Protein AF-A0A7W5ZRQ9-F1 (afdb_monomer_lite)

Structure (mmCIF, N/CA/C/O backbone):
data_AF-A0A7W5ZRQ9-F1
#
_entry.id   AF-A0A7W5ZRQ9-F1
#
loop_
_atom_site.group_PDB
_atom_site.id
_atom_site.type_symbol
_atom_site.label_atom_id
_atom_site.label_alt_id
_atom_site.label_comp_id
_atom_site.label_asym_id
_atom_site.label_entity_id
_atom_site.label_seq_id
_atom_site.pdbx_PDB_ins_code
_atom_site.Cartn_x
_atom_site.Cartn_y
_atom_site.Cartn_z
_atom_site.occupancy
_atom_site.B_iso_or_equiv
_atom_site.auth_seq_id
_atom_site.auth_comp_id
_atom_site.auth_asym_id
_atom_site.auth_atom_id
_atom_site.pdbx_PDB_model_num
ATOM 1 N N . MET A 1 1 ? 19.680 -56.607 -14.285 1.00 46.50 1 MET A N 1
ATOM 2 C CA . MET A 1 1 ? 20.622 -56.895 -15.388 1.00 46.50 1 MET A CA 1
ATOM 3 C C . MET A 1 1 ? 20.893 -55.602 -16.144 1.00 46.50 1 MET A C 1
ATOM 5 O O . MET A 1 1 ? 19.909 -54.988 -16.560 1.00 46.50 1 MET A O 1
ATOM 9 N N . PRO A 1 2 ? 22.153 -55.144 -16.286 1.00 57.81 2 PRO A N 1
ATOM 10 C CA . PRO A 1 2 ? 22.458 -54.007 -17.150 1.00 57.81 2 PRO A CA 1
ATOM 11 C C . PRO A 1 2 ? 22.014 -54.360 -18.573 1.00 57.81 2 PRO A C 1
ATOM 13 O O . PRO A 1 2 ? 22.393 -55.393 -19.122 1.00 57.81 2 PRO A O 1
ATOM 16 N N . ARG A 1 3 ? 21.100 -53.560 -19.123 1.00 69.50 3 ARG A N 1
ATOM 17 C CA . ARG A 1 3 ? 20.561 -53.780 -20.469 1.00 69.50 3 ARG A CA 1
ATOM 18 C C . ARG A 1 3 ? 21.648 -53.455 -21.491 1.00 69.50 3 ARG A C 1
ATOM 20 O O . ARG A 1 3 ? 22.390 -52.496 -21.296 1.00 69.50 3 ARG A O 1
ATOM 27 N N . ALA A 1 4 ? 21.717 -54.239 -22.567 1.00 80.06 4 ALA A N 1
ATOM 28 C CA . ALA A 1 4 ? 22.673 -54.010 -23.646 1.00 80.06 4 ALA A CA 1
ATOM 29 C C . ALA A 1 4 ? 22.545 -52.573 -24.179 1.00 80.06 4 ALA A C 1
ATOM 31 O O . ALA A 1 4 ? 21.440 -52.128 -24.506 1.00 80.06 4 ALA A O 1
ATOM 32 N N . LEU A 1 5 ? 23.668 -51.852 -24.228 1.00 85.50 5 LEU A N 1
ATOM 33 C CA . LEU A 1 5 ? 23.720 -50.497 -24.764 1.00 85.50 5 LEU A CA 1
ATOM 34 C C . LEU A 1 5 ? 23.486 -50.533 -26.273 1.00 85.50 5 LEU A C 1
ATOM 36 O O . LEU A 1 5 ? 23.947 -51.437 -26.969 1.00 85.50 5 LEU A O 1
ATOM 40 N N . LYS A 1 6 ? 22.775 -49.527 -26.769 1.00 88.31 6 LYS A N 1
ATOM 41 C CA . LYS A 1 6 ? 22.513 -49.294 -28.186 1.00 88.31 6 LYS A CA 1
ATOM 42 C C . LYS A 1 6 ? 22.900 -47.865 -28.518 1.00 88.31 6 LYS A C 1
ATOM 44 O O . LYS A 1 6 ? 22.754 -46.977 -27.678 1.00 88.31 6 LYS A O 1
ATOM 49 N N . LEU A 1 7 ? 23.377 -47.647 -29.735 1.00 89.56 7 LEU A N 1
ATOM 50 C CA . LEU A 1 7 ? 23.690 -46.315 -30.225 1.00 89.56 7 LEU A CA 1
ATOM 51 C C . LEU A 1 7 ? 22.465 -45.726 -30.924 1.00 89.56 7 LEU A C 1
ATOM 53 O O . LEU A 1 7 ? 21.889 -46.333 -31.827 1.00 89.56 7 LEU A O 1
ATOM 57 N N . PHE A 1 8 ? 22.070 -44.535 -30.495 1.00 90.25 8 PHE A N 1
ATOM 58 C CA . PHE A 1 8 ? 20.970 -43.786 -31.085 1.00 90.25 8 PHE A CA 1
ATOM 59 C C . PHE A 1 8 ? 21.474 -42.460 -31.633 1.00 90.25 8 PHE A C 1
ATOM 61 O O . PHE A 1 8 ? 22.343 -41.827 -31.031 1.00 90.25 8 PHE A O 1
ATOM 68 N N . ARG A 1 9 ? 20.902 -42.040 -32.760 1.00 92.12 9 ARG A N 1
ATOM 69 C CA . ARG A 1 9 ? 21.180 -40.766 -33.422 1.00 92.12 9 ARG A CA 1
ATOM 70 C C . ARG A 1 9 ? 19.900 -39.957 -33.549 1.00 92.12 9 ARG A C 1
ATOM 72 O O . ARG A 1 9 ? 18.853 -40.515 -33.861 1.00 92.12 9 ARG A O 1
ATOM 79 N N . THR A 1 10 ? 20.004 -38.646 -33.369 1.00 92.00 10 THR A N 1
ATOM 80 C CA . THR A 1 10 ? 18.954 -37.691 -33.736 1.00 92.00 10 THR A CA 1
ATOM 81 C C . THR A 1 10 ? 19.550 -36.441 -34.373 1.00 92.00 10 THR A C 1
ATOM 83 O O . THR A 1 10 ? 20.651 -36.008 -34.025 1.00 92.00 10 THR A O 1
ATOM 86 N N . ALA A 1 11 ? 18.808 -35.850 -35.302 1.00 88.56 11 ALA A N 1
ATOM 87 C CA . ALA A 1 11 ? 19.176 -34.611 -35.967 1.00 88.56 11 ALA A CA 1
ATOM 88 C C . ALA A 1 11 ? 18.837 -33.387 -35.098 1.00 88.56 11 ALA A C 1
ATOM 90 O O . ALA A 1 11 ? 17.667 -33.114 -34.832 1.00 88.56 11 ALA A O 1
ATOM 91 N N . ILE A 1 12 ? 19.844 -32.595 -34.720 1.00 84.44 12 ILE A N 1
ATOM 92 C CA . ILE A 1 12 ? 19.686 -31.333 -33.979 1.00 84.44 12 ILE A CA 1
ATOM 93 C C . ILE A 1 12 ? 20.298 -30.160 -34.760 1.00 84.44 12 ILE A C 1
ATOM 95 O O . ILE A 1 12 ? 21.480 -29.826 -34.644 1.00 84.44 12 ILE A O 1
ATOM 99 N N . GLY A 1 13 ? 19.480 -29.506 -35.586 1.00 83.06 13 GLY A N 1
ATOM 100 C CA . GLY A 1 13 ? 19.927 -28.376 -36.407 1.00 83.06 13 GLY A CA 1
ATOM 101 C C . GLY A 1 13 ? 21.010 -28.796 -37.406 1.00 83.06 13 GLY A C 1
ATOM 102 O O . GLY A 1 13 ? 20.731 -29.562 -38.319 1.00 83.06 13 GLY A O 1
ATOM 103 N N . PHE A 1 14 ? 22.249 -28.329 -37.238 1.00 82.38 14 PHE A N 1
ATOM 104 C CA . PHE A 1 14 ? 23.388 -28.661 -38.115 1.00 82.38 14 PHE A CA 1
ATOM 105 C C . PHE A 1 14 ? 24.226 -29.861 -37.640 1.00 82.38 14 PHE A C 1
ATOM 107 O O . PHE A 1 14 ? 25.234 -30.196 -38.258 1.00 82.38 14 PHE A O 1
ATOM 114 N N . HIS A 1 15 ? 23.821 -30.520 -36.553 1.00 86.62 15 HIS A N 1
ATOM 115 C CA . HIS A 1 15 ? 24.576 -31.617 -35.949 1.00 86.62 15 HIS A CA 1
ATOM 116 C C . HIS A 1 15 ? 23.717 -32.875 -35.819 1.00 86.62 15 HIS A C 1
ATOM 118 O O . HIS A 1 15 ? 22.500 -32.797 -35.661 1.00 86.62 15 HIS A O 1
ATOM 124 N N . ASP A 1 16 ? 24.374 -34.026 -35.838 1.00 89.00 16 ASP A N 1
ATOM 125 C CA . ASP A 1 16 ? 23.838 -35.291 -35.361 1.00 89.00 16 ASP A CA 1
ATOM 126 C C . ASP A 1 16 ? 24.264 -35.482 -33.906 1.00 89.00 16 ASP A C 1
ATOM 128 O O . ASP A 1 16 ? 25.456 -35.470 -33.583 1.00 89.00 16 ASP A O 1
ATOM 132 N N . ALA A 1 17 ? 23.283 -35.646 -33.025 1.00 90.19 17 ALA A N 1
ATOM 133 C CA . ALA A 1 17 ? 23.490 -36.021 -31.637 1.00 90.19 17 ALA A CA 1
ATOM 134 C C . ALA A 1 17 ? 23.450 -37.546 -31.515 1.00 90.19 17 ALA A C 1
ATOM 136 O O . ALA A 1 17 ? 22.413 -38.166 -31.750 1.00 90.19 17 ALA A O 1
ATOM 137 N N . TYR A 1 18 ? 24.577 -38.133 -31.126 1.00 89.75 18 TYR A N 1
ATOM 138 C CA . TYR A 1 18 ? 24.739 -39.554 -30.847 1.00 89.75 18 TYR A CA 1
ATOM 139 C C . TYR A 1 18 ? 24.725 -39.799 -29.340 1.00 89.75 18 TYR A C 1
ATOM 141 O O . TYR A 1 18 ? 25.312 -39.028 -28.584 1.00 89.75 18 TYR A O 1
ATOM 149 N N . VAL A 1 19 ? 24.085 -40.879 -28.903 1.00 91.06 19 VAL A N 1
ATOM 150 C CA . VAL A 1 19 ? 24.103 -41.316 -27.501 1.00 91.06 19 VAL A CA 1
ATOM 151 C C . VAL A 1 19 ? 24.100 -42.838 -27.415 1.00 91.06 19 VAL A C 1
ATOM 153 O O . VAL A 1 19 ? 23.322 -43.505 -28.102 1.00 91.06 19 VAL A O 1
ATOM 156 N N . ALA A 1 20 ? 24.954 -43.399 -26.558 1.00 90.81 20 ALA A N 1
ATOM 157 C CA . ALA A 1 20 ? 24.872 -44.804 -26.175 1.00 90.81 20 ALA A CA 1
ATOM 158 C C . ALA A 1 20 ? 23.926 -44.942 -24.976 1.00 90.81 20 ALA A C 1
ATOM 160 O O . ALA A 1 20 ? 24.214 -44.448 -23.886 1.00 90.81 20 ALA A O 1
ATOM 161 N N . ALA A 1 21 ? 22.787 -45.603 -25.171 1.00 88.75 21 ALA A N 1
ATOM 162 C CA . ALA A 1 21 ? 21.766 -45.754 -24.141 1.00 88.75 21 ALA A CA 1
ATOM 163 C C . ALA A 1 21 ? 21.179 -47.179 -24.124 1.00 88.75 21 ALA A C 1
ATOM 165 O O . ALA A 1 21 ? 21.117 -47.846 -25.157 1.00 88.75 21 ALA A O 1
ATOM 166 N N . PRO A 1 22 ? 20.687 -47.670 -22.972 1.00 88.62 22 PRO A N 1
ATOM 167 C CA . PRO A 1 22 ? 20.105 -49.013 -22.858 1.00 88.62 22 PRO A CA 1
ATOM 168 C C . PRO A 1 22 ? 18.723 -49.158 -23.522 1.00 88.62 22 PRO A C 1
ATOM 170 O O . PRO A 1 22 ? 18.199 -50.266 -23.646 1.00 88.62 22 PRO A O 1
ATOM 173 N N . SER A 1 23 ? 18.066 -48.050 -23.887 1.00 89.31 23 SER A N 1
ATOM 174 C CA . SER A 1 23 ? 16.740 -48.046 -24.518 1.00 89.31 23 SER A CA 1
ATOM 175 C C . SER A 1 23 ? 16.457 -46.727 -25.239 1.00 89.31 23 SER A C 1
ATOM 177 O O . SER A 1 23 ? 17.095 -45.719 -24.943 1.00 89.31 23 SER A O 1
ATOM 179 N N . ARG A 1 24 ? 15.444 -46.719 -26.121 1.00 89.06 24 ARG A N 1
ATOM 180 C CA . ARG A 1 24 ? 14.952 -45.500 -26.788 1.00 89.06 24 ARG A CA 1
ATOM 181 C C . ARG A 1 24 ? 14.546 -44.420 -25.782 1.00 89.06 24 ARG A C 1
ATOM 183 O O . ARG A 1 24 ? 14.921 -43.272 -25.955 1.00 89.06 24 ARG A O 1
ATOM 190 N N . LYS A 1 25 ? 13.860 -44.793 -24.693 1.00 88.38 25 LYS A N 1
ATOM 191 C CA . LYS A 1 25 ? 13.467 -43.852 -23.632 1.00 88.38 25 LYS A CA 1
ATOM 192 C C . LYS A 1 25 ? 14.681 -43.186 -22.976 1.00 88.38 25 LYS A C 1
ATOM 194 O O . LYS A 1 25 ? 14.721 -41.972 -22.888 1.00 88.38 25 LYS A O 1
ATOM 199 N N . ALA A 1 26 ? 15.698 -43.969 -22.621 1.00 87.50 26 ALA A N 1
ATOM 200 C CA . ALA A 1 26 ? 16.923 -43.430 -22.030 1.00 87.50 26 ALA A CA 1
ATOM 201 C C . ALA A 1 26 ? 17.694 -42.501 -22.992 1.00 87.50 26 ALA A C 1
ATOM 203 O O . ALA A 1 26 ? 18.351 -41.570 -22.542 1.00 87.50 26 ALA A O 1
ATOM 204 N N . ALA A 1 27 ? 17.599 -42.725 -24.308 1.00 88.81 27 ALA A N 1
ATOM 205 C CA . ALA A 1 27 ? 18.160 -41.811 -25.302 1.00 88.81 27 ALA A CA 1
ATOM 206 C C . ALA A 1 27 ? 17.395 -40.477 -25.368 1.00 88.81 27 ALA A C 1
ATOM 208 O O . ALA A 1 27 ? 18.020 -39.424 -25.443 1.00 88.81 27 ALA A O 1
ATOM 209 N N . LEU A 1 28 ? 16.057 -40.512 -25.294 1.00 90.00 28 LEU A N 1
ATOM 210 C CA . LEU A 1 28 ? 15.228 -39.301 -25.225 1.00 90.00 28 LEU A CA 1
ATOM 211 C C . LEU A 1 28 ? 15.517 -38.496 -23.950 1.00 90.00 28 LEU A C 1
ATOM 213 O O . LEU A 1 28 ? 15.698 -37.281 -24.031 1.00 90.00 28 LEU A O 1
ATOM 217 N N . ASP A 1 29 ? 15.646 -39.182 -22.809 1.00 89.25 29 ASP A N 1
ATOM 218 C CA . ASP A 1 29 ? 16.000 -38.568 -21.525 1.00 89.25 29 ASP A CA 1
ATOM 219 C C . ASP A 1 29 ? 17.390 -37.897 -21.610 1.00 89.25 29 ASP A C 1
ATOM 221 O O . ASP A 1 29 ? 17.553 -36.752 -21.192 1.00 89.25 29 ASP A O 1
ATOM 225 N N . ALA A 1 30 ? 18.379 -38.554 -22.234 1.00 88.94 30 ALA A N 1
ATOM 226 C CA . ALA A 1 30 ? 19.717 -37.991 -22.448 1.00 88.94 30 ALA A CA 1
ATOM 227 C C . ALA A 1 30 ? 19.729 -36.774 -23.393 1.00 88.94 30 ALA A C 1
ATOM 229 O O . ALA A 1 30 ? 20.509 -35.842 -23.204 1.00 88.94 30 ALA A O 1
ATOM 230 N N . TRP A 1 31 ? 18.850 -36.745 -24.399 1.00 90.31 31 TRP A N 1
ATOM 231 C CA . TRP A 1 31 ? 18.651 -35.568 -25.254 1.00 90.31 31 TRP A CA 1
ATOM 232 C C . TRP A 1 31 ? 17.800 -34.471 -24.596 1.00 90.31 31 TRP A C 1
ATOM 234 O O . TRP A 1 31 ? 17.691 -33.380 -25.157 1.00 90.31 31 TRP A O 1
ATOM 244 N N . GLY A 1 32 ? 17.216 -34.734 -23.423 1.00 89.38 32 GLY A N 1
ATOM 245 C CA . GLY A 1 32 ? 16.389 -33.783 -22.684 1.00 89.38 32 GLY A CA 1
ATOM 246 C C . GLY A 1 32 ? 15.032 -33.526 -23.337 1.00 89.38 32 GLY A C 1
ATOM 247 O O . GLY A 1 32 ? 14.555 -32.391 -23.332 1.00 89.38 32 GLY A O 1
ATOM 248 N N . THR A 1 33 ? 14.421 -34.543 -23.954 1.00 86.69 33 THR A N 1
ATOM 249 C CA . THR A 1 33 ? 13.108 -34.402 -24.594 1.00 86.69 33 THR A CA 1
ATOM 250 C C . THR A 1 33 ? 12.107 -35.446 -24.118 1.00 86.69 33 THR A C 1
ATOM 252 O O . THR A 1 33 ? 12.361 -36.643 -24.169 1.00 86.69 33 THR A O 1
ATOM 255 N N . ASP A 1 34 ? 10.913 -34.988 -23.740 1.00 86.06 34 ASP A N 1
ATOM 256 C CA . ASP A 1 34 ? 9.783 -35.867 -23.414 1.00 86.06 34 ASP A CA 1
ATOM 257 C C . ASP A 1 34 ? 9.017 -36.334 -24.664 1.00 86.06 34 ASP A C 1
ATOM 259 O O . ASP A 1 34 ? 8.126 -37.183 -24.590 1.00 86.06 34 ASP A O 1
ATOM 263 N N . LYS A 1 35 ? 9.322 -35.757 -25.837 1.00 87.56 35 LYS A N 1
ATOM 264 C CA . LYS A 1 35 ? 8.647 -36.083 -27.098 1.00 87.56 35 LYS A CA 1
ATOM 265 C C . LYS A 1 35 ? 9.306 -37.297 -27.738 1.00 87.56 35 LYS A C 1
ATOM 267 O O . LYS A 1 35 ? 10.518 -37.326 -27.921 1.00 87.56 35 LYS A O 1
ATOM 272 N N . ASP A 1 36 ? 8.495 -38.258 -28.173 1.00 89.25 36 ASP A N 1
ATOM 273 C CA . ASP A 1 36 ? 9.001 -39.434 -28.878 1.00 89.25 36 ASP A CA 1
ATOM 274 C C . ASP A 1 36 ? 9.518 -39.063 -30.282 1.00 89.25 36 ASP A C 1
ATOM 276 O O . ASP A 1 36 ? 8.754 -38.906 -31.240 1.00 89.25 36 ASP A O 1
ATOM 280 N N . LEU A 1 37 ? 10.839 -38.892 -30.393 1.00 88.94 37 LEU A N 1
ATOM 281 C CA . LEU A 1 37 ? 11.521 -38.598 -31.655 1.00 88.94 37 LEU A CA 1
ATOM 282 C C . LEU A 1 37 ? 11.624 -39.823 -32.576 1.00 88.94 37 LEU A C 1
ATOM 284 O O . LEU A 1 37 ? 11.739 -39.653 -33.791 1.00 88.94 37 LEU A O 1
ATOM 288 N N . PHE A 1 38 ? 11.547 -41.041 -32.031 1.00 89.50 38 PHE A N 1
ATOM 289 C CA . PHE A 1 38 ? 11.609 -42.277 -32.816 1.00 89.50 38 PHE A CA 1
ATOM 290 C C . PHE A 1 38 ? 10.299 -42.509 -33.568 1.00 89.50 38 PHE A C 1
ATOM 292 O O . PHE A 1 38 ? 10.320 -42.862 -34.743 1.00 89.50 38 PHE A O 1
ATOM 299 N N . ALA A 1 39 ? 9.157 -42.236 -32.928 1.00 89.56 39 ALA A N 1
ATOM 300 C CA . ALA A 1 39 ? 7.844 -42.312 -33.574 1.00 89.56 39 ALA A CA 1
ATOM 301 C C . ALA A 1 39 ? 7.693 -41.322 -34.744 1.00 89.56 39 ALA A C 1
ATOM 303 O O . ALA A 1 39 ? 6.948 -41.573 -35.686 1.00 89.56 39 ALA A O 1
ATOM 304 N N . ARG A 1 40 ? 8.419 -40.199 -34.698 1.00 86.31 40 ARG A N 1
ATOM 305 C CA . ARG A 1 40 ? 8.418 -39.169 -35.748 1.00 86.31 40 ARG A CA 1
ATOM 306 C C . ARG A 1 40 ? 9.421 -39.442 -36.873 1.00 86.31 40 ARG A C 1
ATOM 308 O O . ARG A 1 40 ? 9.501 -38.640 -37.796 1.00 86.31 40 ARG A O 1
ATOM 315 N N . GLY A 1 41 ? 10.210 -40.515 -36.773 1.00 87.12 41 GLY A N 1
ATOM 316 C CA . GLY A 1 41 ? 11.286 -40.823 -37.719 1.00 87.12 41 GLY A CA 1
ATOM 317 C C . GLY A 1 41 ? 12.457 -39.833 -37.683 1.00 87.12 41 GLY A C 1
ATOM 318 O O . GLY A 1 41 ? 13.239 -39.788 -38.624 1.00 87.12 41 GLY A O 1
ATOM 319 N N . VAL A 1 42 ? 12.573 -39.019 -36.625 1.00 87.44 42 VAL A N 1
ATOM 320 C CA . VAL A 1 42 ? 13.650 -38.019 -36.462 1.00 87.44 42 VAL A CA 1
ATOM 321 C C . VAL A 1 42 ? 14.860 -38.617 -35.737 1.00 87.44 42 VAL A C 1
ATOM 323 O O . VAL A 1 42 ? 15.987 -38.158 -35.925 1.00 87.44 42 VAL A O 1
ATOM 326 N N . ALA A 1 43 ? 14.624 -39.647 -34.921 1.00 90.25 43 ALA A N 1
ATOM 327 C CA . ALA A 1 43 ? 15.659 -40.422 -34.255 1.00 90.25 43 ALA A CA 1
ATOM 328 C C . ALA A 1 43 ? 15.678 -41.871 -34.754 1.00 90.25 43 ALA A C 1
ATOM 330 O O . ALA A 1 43 ? 14.628 -42.486 -34.954 1.00 90.25 43 ALA A O 1
ATOM 331 N N . GLU A 1 44 ? 16.873 -42.439 -34.882 1.00 90.31 44 GLU A N 1
ATOM 332 C CA . GLU A 1 44 ? 17.082 -43.810 -35.347 1.00 90.31 44 GLU A CA 1
ATOM 333 C C . GLU A 1 44 ? 18.167 -44.530 -34.535 1.00 90.31 44 GLU A C 1
ATOM 335 O O . GLU A 1 44 ? 18.964 -43.911 -33.824 1.00 90.31 44 GLU A O 1
ATOM 340 N N . GLN A 1 45 ? 18.175 -45.862 -34.612 1.00 90.31 45 GLN A N 1
ATOM 341 C CA . GLN A 1 45 ? 19.253 -46.679 -34.058 1.00 90.31 45 GLN A CA 1
ATOM 342 C C . GLN A 1 45 ? 20.343 -46.829 -35.123 1.00 90.31 45 GLN A C 1
ATOM 344 O O . GLN A 1 45 ? 20.034 -47.174 -36.260 1.00 90.31 45 GLN A O 1
ATOM 349 N N . VAL A 1 46 ? 21.597 -46.574 -34.752 1.00 87.44 46 VAL A N 1
ATOM 350 C CA . VAL A 1 46 ? 22.746 -46.621 -35.667 1.00 87.44 46 VAL A CA 1
ATOM 351 C C . VAL A 1 46 ? 23.687 -47.739 -35.241 1.00 87.44 46 VAL A C 1
ATOM 353 O O . VAL A 1 46 ? 24.097 -47.785 -34.086 1.00 87.44 46 VAL A O 1
ATOM 356 N N . ASP A 1 47 ? 24.079 -48.602 -36.175 1.00 82.00 47 ASP A N 1
ATOM 357 C CA . ASP A 1 47 ? 25.002 -49.713 -35.921 1.00 82.00 47 ASP A CA 1
ATOM 358 C C . ASP A 1 47 ? 26.436 -49.367 -36.380 1.00 82.00 47 ASP A C 1
ATOM 360 O O . ASP A 1 47 ? 27.019 -50.026 -37.239 1.00 82.00 47 ASP A O 1
ATOM 364 N N . ASP A 1 48 ? 27.015 -48.304 -35.809 1.00 81.50 48 ASP A N 1
ATOM 365 C CA . ASP A 1 48 ? 28.416 -47.914 -36.037 1.00 81.50 48 ASP A CA 1
ATOM 366 C C . ASP A 1 48 ? 29.296 -48.439 -34.892 1.00 81.50 48 ASP A C 1
ATOM 368 O O . ASP A 1 48 ? 29.202 -47.982 -33.751 1.00 81.50 48 ASP A O 1
ATOM 372 N N . ARG A 1 49 ? 30.143 -49.432 -35.194 1.00 79.69 49 ARG A N 1
ATOM 373 C CA . ARG A 1 49 ? 30.947 -50.156 -34.195 1.00 79.69 49 ARG A CA 1
ATOM 374 C C . ARG A 1 49 ? 32.014 -49.289 -33.530 1.00 79.69 49 ARG A C 1
ATOM 376 O O . ARG A 1 49 ? 32.331 -49.538 -32.367 1.00 79.69 49 ARG A O 1
ATOM 383 N N . ASP A 1 50 ? 32.563 -48.302 -34.229 1.00 79.38 50 ASP A N 1
ATOM 384 C CA . ASP A 1 50 ? 33.656 -47.482 -33.701 1.00 79.38 50 ASP A CA 1
ATOM 385 C C . ASP A 1 50 ? 33.114 -46.315 -32.871 1.00 79.38 50 ASP A C 1
ATOM 387 O O . ASP A 1 50 ? 33.618 -46.048 -31.776 1.00 79.38 50 ASP A O 1
ATOM 391 N N . LEU A 1 51 ? 32.013 -45.694 -33.314 1.00 78.06 51 LEU A N 1
ATOM 392 C CA . LEU A 1 51 ? 31.277 -44.731 -32.486 1.00 78.06 51 LEU A CA 1
ATOM 393 C C . LEU A 1 51 ? 30.659 -45.398 -31.254 1.00 78.06 51 LEU A C 1
ATOM 395 O O . LEU A 1 51 ? 30.674 -44.808 -30.175 1.00 78.06 51 LEU A O 1
ATOM 399 N N . PHE A 1 52 ? 30.160 -46.631 -31.384 1.00 81.06 52 PHE A N 1
ATOM 400 C CA . PHE A 1 52 ? 29.616 -47.375 -30.253 1.00 81.06 52 PHE A CA 1
ATOM 401 C C . PHE A 1 52 ? 30.673 -47.636 -29.181 1.00 81.06 52 PHE A C 1
ATOM 403 O O . PHE A 1 52 ? 30.392 -47.381 -28.019 1.00 81.06 52 PHE A O 1
ATOM 410 N N . LYS A 1 53 ? 31.888 -48.079 -29.539 1.00 79.81 53 LYS A N 1
ATOM 411 C CA . LYS A 1 53 ? 32.976 -48.271 -28.560 1.00 79.81 53 LYS A CA 1
ATOM 412 C C . LYS A 1 53 ? 33.278 -46.982 -27.799 1.00 79.81 53 LYS A C 1
ATOM 414 O O . LYS A 1 53 ? 33.298 -46.993 -26.576 1.00 79.81 53 LYS A O 1
ATOM 419 N N . ARG A 1 54 ? 33.427 -45.870 -28.527 1.00 80.06 54 ARG A N 1
ATOM 420 C CA . ARG A 1 54 ? 33.724 -44.557 -27.944 1.00 80.06 54 ARG A CA 1
ATOM 421 C C . ARG A 1 54 ? 32.627 -44.066 -26.997 1.00 80.06 54 ARG A C 1
ATOM 423 O O . ARG A 1 54 ? 32.931 -43.485 -25.967 1.00 80.06 54 ARG A O 1
ATOM 430 N N . LEU A 1 55 ? 31.360 -44.272 -27.351 1.00 81.75 55 LEU A N 1
ATOM 431 C CA . LEU A 1 55 ? 30.223 -43.802 -26.550 1.00 81.75 55 LEU A CA 1
ATOM 432 C C . LEU A 1 55 ? 29.789 -44.808 -25.478 1.00 81.75 55 LEU A C 1
ATOM 434 O O . LEU A 1 55 ? 29.108 -44.433 -24.531 1.00 81.75 55 LEU A O 1
ATOM 438 N N . ALA A 1 56 ? 30.195 -46.075 -25.587 1.00 78.69 56 ALA A N 1
ATOM 439 C CA . ALA A 1 56 ? 29.996 -47.077 -24.545 1.00 78.69 56 ALA A CA 1
ATOM 440 C C . ALA A 1 56 ? 30.875 -46.819 -23.310 1.00 78.69 56 ALA A C 1
ATOM 442 O O . ALA A 1 56 ? 30.516 -47.273 -22.226 1.00 78.69 56 ALA A O 1
ATOM 443 N N . GLU A 1 57 ? 31.984 -46.086 -23.459 1.00 80.81 57 GLU A N 1
ATOM 444 C CA . GLU A 1 57 ? 32.823 -45.631 -22.341 1.00 80.81 57 GLU A CA 1
ATOM 445 C C . GLU A 1 57 ? 32.121 -44.555 -21.491 1.00 80.81 57 GLU A C 1
ATOM 447 O O . GLU A 1 57 ? 32.288 -44.540 -20.272 1.00 80.81 57 GLU A O 1
ATOM 452 N N . THR A 1 58 ? 31.277 -43.709 -22.101 1.00 78.44 58 THR A N 1
ATOM 453 C CA . THR A 1 58 ? 30.463 -42.686 -21.415 1.00 78.44 58 THR A CA 1
ATOM 454 C C . THR A 1 58 ? 28.961 -42.821 -21.736 1.00 78.44 58 THR A C 1
ATOM 456 O O . THR A 1 58 ? 28.372 -42.008 -22.456 1.00 78.44 58 THR A O 1
ATOM 459 N N . PRO A 1 59 ? 28.284 -43.860 -21.205 1.00 81.25 59 PRO A N 1
ATOM 460 C CA . PRO A 1 59 ? 26.875 -44.104 -21.499 1.00 81.25 59 PRO A CA 1
ATOM 461 C C . PRO A 1 59 ? 25.992 -42.952 -21.001 1.00 81.25 59 PRO A C 1
ATOM 463 O O . PRO A 1 59 ? 26.113 -42.499 -19.865 1.00 81.25 59 PRO A O 1
ATOM 466 N N . GLY A 1 60 ? 25.063 -42.509 -21.849 1.00 78.56 60 GLY A N 1
ATOM 467 C CA . GLY A 1 60 ? 24.166 -41.382 -21.575 1.00 78.56 60 GLY A CA 1
ATOM 468 C C . GLY A 1 60 ? 24.720 -39.999 -21.935 1.00 78.56 60 GLY A C 1
ATOM 469 O O . GLY A 1 60 ? 23.950 -39.042 -21.938 1.00 78.56 60 GLY A O 1
ATOM 470 N N . GLU A 1 61 ? 26.001 -39.871 -22.294 1.00 84.75 61 GLU A N 1
ATOM 471 C CA . GLU A 1 61 ? 26.556 -38.604 -22.775 1.00 84.75 61 GLU A CA 1
ATOM 472 C C . GLU A 1 61 ? 26.228 -38.378 -24.259 1.00 84.75 61 GLU A C 1
ATOM 474 O O . GLU A 1 61 ? 26.290 -39.291 -25.089 1.00 84.75 61 GLU A O 1
ATOM 479 N N . VAL A 1 62 ? 25.862 -37.142 -24.608 1.00 87.19 62 VAL A N 1
ATOM 480 C CA . VAL A 1 62 ? 25.471 -36.778 -25.973 1.00 87.19 62 VAL A CA 1
ATOM 481 C C . VAL A 1 62 ? 26.676 -36.254 -26.747 1.00 87.19 62 VAL A C 1
ATOM 483 O O . VAL A 1 62 ? 27.121 -35.123 -26.549 1.00 87.19 62 VAL A O 1
ATOM 486 N N . PHE A 1 63 ? 27.148 -37.039 -27.710 1.00 86.44 63 PHE A N 1
ATOM 487 C CA . PHE A 1 63 ? 28.207 -36.640 -28.630 1.00 86.44 63 PHE A CA 1
ATOM 488 C C . PHE A 1 63 ? 27.632 -35.962 -29.873 1.00 86.44 63 PHE A C 1
ATOM 490 O O . PHE A 1 63 ? 26.813 -36.536 -30.589 1.00 86.44 63 PHE A O 1
ATOM 497 N N . ARG A 1 64 ? 28.072 -34.733 -30.157 1.00 87.81 64 ARG A N 1
ATOM 498 C CA . ARG A 1 64 ? 27.592 -33.948 -31.303 1.00 87.81 64 ARG A CA 1
ATOM 499 C C . ARG A 1 64 ? 28.593 -34.012 -32.449 1.00 87.81 64 ARG A C 1
ATOM 501 O O . ARG A 1 64 ? 29.741 -33.604 -32.292 1.00 87.81 64 ARG A O 1
ATOM 508 N N . ARG A 1 65 ? 28.141 -34.459 -33.619 1.00 84.69 65 ARG A N 1
ATOM 509 C CA . ARG A 1 65 ? 28.922 -34.474 -34.863 1.00 84.69 65 ARG A CA 1
ATOM 510 C C . ARG A 1 65 ? 28.292 -33.520 -35.871 1.00 84.69 65 ARG A C 1
ATOM 512 O O . ARG A 1 65 ? 27.094 -33.608 -36.107 1.00 84.69 65 ARG A O 1
ATOM 519 N N . ALA A 1 66 ? 29.071 -32.618 -36.466 1.00 82.62 66 ALA A N 1
ATOM 520 C CA . ALA A 1 66 ? 28.576 -31.771 -37.554 1.00 82.62 66 ALA A CA 1
ATOM 521 C C . ALA A 1 66 ? 28.114 -32.635 -38.742 1.00 82.62 66 ALA A C 1
ATOM 523 O O . ALA A 1 66 ? 28.764 -33.631 -39.080 1.00 82.62 66 ALA A O 1
ATOM 524 N N . ARG A 1 67 ? 26.975 -32.278 -39.341 1.00 75.12 67 ARG A N 1
ATOM 525 C CA . ARG A 1 67 ? 26.440 -32.955 -40.524 1.00 75.12 67 ARG A CA 1
ATOM 526 C C . ARG A 1 67 ? 27.030 -32.348 -41.785 1.00 75.12 67 ARG A C 1
ATOM 528 O O . ARG A 1 67 ? 26.613 -31.270 -42.186 1.00 75.12 67 ARG A O 1
ATOM 535 N N . GLY A 1 68 ? 27.933 -33.084 -42.421 1.00 70.81 68 GLY A N 1
ATOM 536 C CA . GLY A 1 68 ? 28.713 -32.591 -43.554 1.00 70.81 68 GLY A CA 1
ATOM 537 C C . GLY A 1 68 ? 30.042 -31.994 -43.101 1.00 70.81 68 GLY A C 1
ATOM 538 O O . GLY A 1 68 ? 30.251 -31.685 -41.925 1.00 70.81 68 GLY A O 1
ATOM 539 N N . SER A 1 69 ? 30.986 -31.901 -44.031 1.00 68.31 69 SER A N 1
ATOM 540 C CA . SER A 1 69 ? 32.235 -31.185 -43.798 1.00 68.31 69 SER A CA 1
ATOM 541 C C . SER A 1 69 ? 32.016 -29.679 -43.960 1.00 68.31 69 SER A C 1
ATOM 543 O O . SER A 1 69 ? 31.107 -29.237 -44.662 1.00 68.31 69 SER A O 1
ATOM 545 N N . ALA A 1 70 ? 32.886 -28.860 -43.358 1.00 64.12 70 ALA A N 1
ATOM 546 C CA . ALA A 1 70 ? 32.895 -27.419 -43.627 1.00 64.12 70 ALA A CA 1
ATOM 547 C C . ALA A 1 70 ? 32.991 -27.127 -45.136 1.00 64.12 70 ALA A C 1
ATOM 549 O O . ALA A 1 70 ? 32.411 -26.159 -45.612 1.00 64.12 70 ALA A O 1
ATOM 550 N N . LYS A 1 71 ? 33.669 -28.004 -45.886 1.00 65.31 71 LYS A N 1
ATOM 551 C CA . LYS A 1 71 ? 33.778 -27.935 -47.339 1.00 65.31 71 LYS A CA 1
ATOM 552 C C . LYS A 1 71 ? 32.438 -28.181 -48.037 1.00 65.31 71 LYS A C 1
ATOM 554 O O . LYS A 1 71 ? 32.095 -27.398 -48.905 1.00 65.31 71 LYS A O 1
ATOM 559 N N . ASP A 1 72 ? 31.649 -29.164 -47.611 1.00 68.50 72 ASP A N 1
ATOM 560 C CA . ASP A 1 72 ? 30.318 -29.418 -48.190 1.00 68.50 72 ASP A CA 1
ATOM 561 C C . ASP A 1 72 ? 29.355 -28.252 -47.929 1.00 68.50 72 ASP A C 1
ATOM 563 O O . ASP A 1 72 ? 28.544 -27.903 -48.782 1.00 68.50 72 ASP A O 1
ATOM 567 N N . HIS A 1 73 ? 29.462 -27.607 -46.762 1.00 67.31 73 HIS A N 1
ATOM 568 C CA . HIS A 1 73 ? 28.689 -26.400 -46.461 1.00 67.31 73 HIS A CA 1
ATOM 569 C C . HIS A 1 73 ? 29.103 -25.199 -47.317 1.00 67.31 73 HIS A C 1
ATOM 571 O O . HIS A 1 73 ? 28.248 -24.387 -47.660 1.00 67.31 73 HIS A O 1
ATOM 577 N N . LEU A 1 74 ? 30.391 -25.083 -47.649 1.00 67.88 74 LEU A N 1
ATOM 578 C CA . LEU A 1 74 ? 30.906 -24.038 -48.533 1.00 67.88 74 LEU A CA 1
ATOM 579 C C . LEU A 1 74 ? 30.563 -24.318 -50.001 1.00 67.88 74 LEU A C 1
ATOM 581 O O . LEU A 1 74 ? 30.168 -23.401 -50.706 1.00 67.88 74 LEU A O 1
ATOM 585 N N . ASP A 1 75 ? 30.652 -25.573 -50.442 1.00 71.94 75 ASP A N 1
ATOM 586 C CA . ASP A 1 75 ? 30.321 -25.993 -51.807 1.00 71.94 75 ASP A CA 1
ATOM 587 C C . ASP A 1 75 ? 28.795 -25.918 -52.066 1.00 71.94 75 ASP A C 1
ATOM 589 O O . ASP A 1 75 ? 28.366 -25.760 -53.206 1.00 71.94 75 ASP A O 1
ATOM 593 N N . ALA A 1 76 ? 27.965 -25.980 -51.012 1.00 69.19 76 ALA A N 1
ATOM 594 C CA . ALA A 1 76 ? 26.518 -25.743 -51.071 1.00 69.19 76 ALA A CA 1
ATOM 595 C C . ALA A 1 76 ? 26.123 -24.254 -51.056 1.00 69.19 76 ALA A C 1
ATOM 597 O O . ALA A 1 76 ? 24.936 -23.941 -51.206 1.00 69.19 76 ALA A O 1
ATOM 598 N N . LEU A 1 77 ? 27.073 -23.331 -50.854 1.00 70.06 77 LEU A N 1
ATOM 599 C CA . LEU A 1 77 ? 26.791 -21.915 -51.059 1.00 70.06 77 LEU A CA 1
ATOM 600 C C . LEU A 1 77 ? 26.537 -21.690 -52.555 1.00 70.06 77 LEU A C 1
ATOM 602 O O . LEU A 1 77 ? 27.271 -22.227 -53.389 1.00 70.06 77 LEU A O 1
ATOM 606 N N . PRO A 1 78 ? 25.519 -20.894 -52.926 1.00 72.25 78 PRO A N 1
ATOM 607 C CA . PRO A 1 78 ? 25.418 -20.426 -54.299 1.00 72.25 78 PRO A CA 1
ATOM 608 C C . PRO A 1 78 ? 26.743 -19.749 -54.689 1.00 72.25 78 PRO A C 1
ATOM 610 O O . PRO A 1 78 ? 27.396 -19.176 -53.806 1.00 72.25 78 PRO A O 1
ATOM 613 N N . PRO A 1 79 ? 27.148 -19.805 -55.977 1.00 71.31 79 PRO A N 1
ATOM 614 C CA . PRO A 1 79 ? 28.304 -19.062 -56.461 1.00 71.31 79 PRO A CA 1
ATOM 615 C C . PRO A 1 79 ? 28.236 -17.655 -55.889 1.00 71.31 79 PRO A C 1
ATOM 617 O O . PRO A 1 79 ? 27.174 -17.037 -55.966 1.00 71.31 79 PRO A O 1
ATOM 620 N N . GLU A 1 80 ? 29.317 -17.210 -55.250 1.00 62.03 80 GLU A N 1
ATOM 621 C CA . GLU A 1 80 ? 29.371 -15.923 -54.569 1.00 62.03 80 GLU A CA 1
ATOM 622 C C . GLU A 1 80 ? 29.033 -14.834 -55.595 1.00 62.03 80 GLU A C 1
ATOM 624 O O . GLU A 1 80 ? 29.877 -14.409 -56.386 1.00 62.03 80 GLU A O 1
ATOM 629 N N . GLU A 1 81 ? 27.758 -14.431 -55.647 1.00 65.25 81 GLU A N 1
ATOM 630 C CA . GLU A 1 81 ? 27.355 -13.257 -56.401 1.00 65.25 81 GLU A CA 1
ATOM 631 C C . GLU A 1 81 ? 28.202 -12.121 -55.842 1.00 65.25 81 GLU A C 1
ATOM 633 O O . GLU A 1 81 ? 28.310 -12.009 -54.613 1.00 65.25 81 GLU A O 1
ATOM 638 N N . PRO A 1 82 ? 28.851 -11.310 -56.698 1.00 61.75 82 PRO A N 1
ATOM 639 C CA . PRO A 1 82 ? 29.729 -10.259 -56.225 1.00 61.75 82 PRO A CA 1
ATOM 640 C C . PRO A 1 82 ? 28.950 -9.448 -55.204 1.00 61.75 82 PRO A C 1
ATOM 642 O O . PRO A 1 82 ? 27.939 -8.832 -55.556 1.00 61.75 82 PRO A O 1
ATOM 645 N N . ALA A 1 83 ? 29.393 -9.512 -53.939 1.00 64.00 83 ALA A N 1
ATOM 646 C CA . ALA A 1 83 ? 28.697 -8.868 -52.840 1.00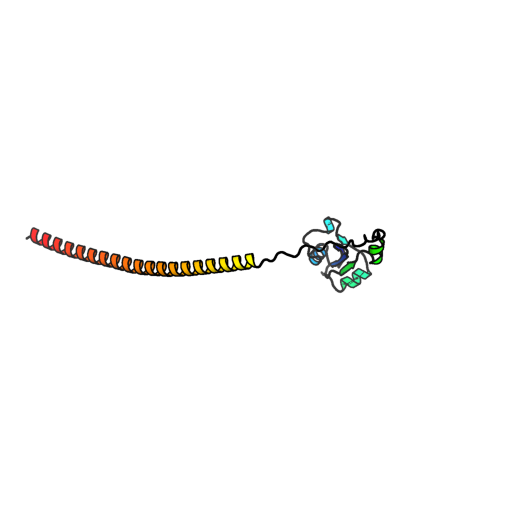 64.00 83 ALA A CA 1
ATOM 647 C C . ALA A 1 83 ? 28.370 -7.448 -53.301 1.00 64.00 83 ALA A C 1
ATOM 649 O O . ALA A 1 83 ? 29.294 -6.752 -53.752 1.00 64.00 83 ALA A O 1
ATOM 650 N N . PRO A 1 84 ? 27.087 -7.029 -53.283 1.00 63.94 84 PRO A N 1
ATOM 651 C CA . PRO A 1 84 ? 26.709 -5.742 -53.836 1.00 63.94 84 PRO A CA 1
ATOM 652 C C . PRO A 1 84 ? 27.624 -4.717 -53.190 1.00 63.94 84 PRO A C 1
ATOM 654 O O . PRO A 1 84 ? 27.686 -4.647 -51.956 1.00 63.94 84 PRO A O 1
ATOM 657 N N . LYS A 1 85 ? 28.413 -4.009 -54.018 1.00 65.75 85 LYS A N 1
ATOM 658 C CA . LYS A 1 85 ? 29.379 -3.008 -53.548 1.00 65.75 85 LYS A CA 1
ATOM 659 C C . LYS A 1 85 ? 28.661 -2.207 -52.480 1.00 65.75 85 LYS A C 1
ATOM 661 O O . LYS A 1 85 ? 27.623 -1.625 -52.792 1.00 65.75 85 LYS A O 1
ATOM 666 N N . LYS A 1 86 ? 29.153 -2.263 -51.232 1.00 64.19 86 LYS A N 1
ATOM 667 C CA . LYS A 1 86 ? 28.524 -1.593 -50.089 1.00 64.19 86 LYS A CA 1
ATOM 668 C C . LYS A 1 86 ? 28.313 -0.143 -50.496 1.00 64.19 86 LYS A C 1
ATOM 670 O O . LYS A 1 86 ? 29.258 0.642 -50.488 1.00 64.19 86 LYS A O 1
ATOM 675 N N . GLN A 1 87 ? 27.088 0.190 -50.894 1.00 67.62 87 GLN A N 1
ATOM 676 C CA . GLN A 1 87 ? 26.735 1.571 -51.139 1.00 67.62 87 GLN A CA 1
ATOM 677 C C . GLN A 1 87 ? 26.969 2.282 -49.808 1.00 67.62 87 GLN A C 1
ATOM 679 O O . GLN A 1 87 ? 26.615 1.714 -48.763 1.00 67.62 87 GLN A O 1
ATOM 684 N N . PRO A 1 88 ? 27.615 3.457 -49.801 1.00 66.06 88 PRO A N 1
ATOM 685 C CA . PRO A 1 88 ? 27.774 4.219 -48.578 1.00 66.06 88 PRO A CA 1
ATOM 686 C C . PRO A 1 88 ? 26.378 4.426 -47.991 1.00 66.06 88 PRO A C 1
ATOM 688 O O . PRO A 1 88 ? 25.546 5.135 -48.554 1.00 66.06 88 PRO A O 1
ATOM 691 N N . ARG A 1 89 ? 26.083 3.719 -46.893 1.00 71.50 89 ARG A N 1
ATOM 692 C CA . ARG A 1 89 ? 24.820 3.888 -46.182 1.00 71.50 89 ARG A CA 1
ATOM 693 C C . ARG A 1 89 ? 24.810 5.327 -45.706 1.00 71.50 89 ARG A C 1
ATOM 695 O O . ARG A 1 89 ? 25.732 5.731 -44.996 1.00 71.50 89 ARG A O 1
ATOM 702 N N . ALA A 1 90 ? 23.782 6.073 -46.100 1.00 78.94 90 ALA A N 1
ATOM 703 C CA . ALA A 1 90 ? 23.558 7.407 -45.574 1.00 78.94 90 ALA A CA 1
ATOM 704 C C . ALA A 1 90 ? 23.672 7.359 -44.037 1.00 78.94 90 ALA A C 1
ATOM 706 O O . ALA A 1 90 ? 23.178 6.398 -43.423 1.00 78.94 90 ALA A O 1
ATOM 707 N N . PRO A 1 91 ? 24.360 8.330 -43.410 1.00 80.38 91 PRO A N 1
ATOM 708 C CA . PRO A 1 91 ? 24.488 8.356 -41.964 1.00 80.38 91 PRO A CA 1
ATOM 709 C C . PRO A 1 91 ? 23.089 8.324 -41.354 1.00 80.38 91 PRO A C 1
ATOM 711 O O . PRO A 1 91 ? 22.213 9.108 -41.721 1.00 80.38 91 PRO A O 1
ATOM 714 N N . LYS A 1 92 ? 22.863 7.370 -40.445 1.00 83.38 92 LYS A N 1
ATOM 715 C CA . LYS A 1 92 ? 21.607 7.315 -39.698 1.00 83.38 92 LYS A CA 1
ATOM 716 C C . LYS A 1 92 ? 21.457 8.627 -38.923 1.00 83.38 92 LYS A C 1
ATOM 718 O O . LYS A 1 92 ? 22.465 9.120 -38.407 1.00 83.38 92 LYS A O 1
ATOM 723 N N . PRO A 1 93 ? 20.236 9.172 -38.804 1.00 83.75 93 PRO A N 1
ATOM 724 C CA . PRO A 1 93 ? 20.022 10.344 -37.973 1.00 83.75 93 PRO A CA 1
ATOM 725 C C . PRO A 1 93 ? 20.509 10.064 -36.541 1.00 83.75 93 PRO A C 1
ATOM 727 O O . PRO A 1 93 ? 20.430 8.917 -36.074 1.00 83.75 93 PRO A O 1
ATOM 730 N N . PRO A 1 94 ? 21.039 11.084 -35.844 1.00 86.06 94 PRO A N 1
ATOM 731 C CA . PRO A 1 94 ? 21.490 10.924 -34.473 1.00 86.06 94 PRO A CA 1
ATOM 732 C C . PRO A 1 94 ? 20.322 10.479 -33.594 1.00 86.06 94 PRO A C 1
ATOM 734 O O . PRO A 1 94 ? 19.176 10.889 -33.789 1.00 86.06 94 PRO A O 1
ATOM 737 N N . ARG A 1 95 ? 20.616 9.621 -32.613 1.00 86.69 95 ARG A N 1
ATOM 738 C CA . ARG A 1 95 ? 19.601 9.171 -31.658 1.00 86.69 95 ARG A CA 1
ATOM 739 C C . ARG A 1 95 ? 19.041 10.385 -30.904 1.00 86.69 95 ARG A C 1
ATOM 741 O O . ARG A 1 95 ? 19.835 11.212 -30.448 1.00 86.69 95 ARG A O 1
ATOM 748 N N . PRO A 1 96 ? 17.711 10.494 -30.745 1.00 89.94 96 PRO A N 1
ATOM 749 C CA . PRO A 1 96 ? 17.127 11.570 -29.962 1.00 89.94 96 PRO A CA 1
ATOM 750 C C . PRO A 1 96 ? 17.585 11.462 -28.504 1.00 89.94 96 PRO A C 1
ATOM 752 O O . PRO A 1 96 ? 17.722 10.365 -27.955 1.00 89.94 96 PRO A O 1
ATOM 755 N N . LYS A 1 97 ? 17.842 12.612 -27.878 1.00 93.69 97 LYS A N 1
ATOM 756 C CA . LYS A 1 97 ? 18.208 12.686 -26.460 1.00 93.69 97 LYS A CA 1
ATOM 757 C C . LYS A 1 97 ? 16.965 12.478 -25.597 1.00 93.69 97 LYS A C 1
ATOM 759 O O . LYS A 1 97 ? 15.904 13.000 -25.921 1.00 93.69 97 LYS A O 1
ATOM 764 N N . ASN A 1 98 ? 17.111 11.756 -24.487 1.00 94.38 98 ASN A N 1
ATOM 765 C CA . ASN A 1 98 ? 16.000 11.397 -23.598 1.00 94.38 98 ASN A CA 1
ATOM 766 C C . ASN A 1 98 ? 16.031 12.137 -22.243 1.00 94.38 98 ASN A C 1
ATOM 768 O O . ASN A 1 98 ? 15.369 11.742 -21.285 1.00 94.38 98 ASN A O 1
ATOM 772 N N . ASP A 1 99 ? 16.832 13.201 -22.133 1.00 96.25 99 ASP A N 1
ATOM 773 C CA . ASP A 1 99 ? 17.070 13.897 -20.862 1.00 96.25 99 ASP A CA 1
ATOM 774 C C . ASP A 1 99 ? 15.794 14.528 -20.286 1.00 96.25 99 ASP A C 1
ATOM 776 O O . ASP A 1 99 ? 15.578 14.480 -19.075 1.00 96.25 99 ASP A O 1
ATOM 780 N N . ALA A 1 100 ? 14.922 15.061 -21.150 1.00 96.19 100 ALA A N 1
ATOM 781 C CA . ALA A 1 100 ? 13.649 15.654 -20.743 1.00 96.19 100 ALA A CA 1
ATOM 782 C C . ALA A 1 100 ? 12.705 14.618 -20.113 1.00 96.19 100 ALA A C 1
ATOM 784 O O . ALA A 1 100 ? 12.145 14.868 -19.048 1.00 96.19 100 ALA A O 1
ATOM 785 N N . VAL A 1 101 ? 12.584 13.431 -20.716 1.00 97.50 101 VAL A N 1
ATOM 786 C CA . VAL A 1 101 ? 11.743 12.351 -20.175 1.00 97.50 101 VAL A CA 1
ATOM 787 C C . VAL A 1 101 ? 12.338 11.810 -18.882 1.00 97.50 101 VAL A C 1
ATOM 789 O O . VAL A 1 101 ? 11.598 11.579 -17.932 1.00 97.50 101 VAL A O 1
ATOM 792 N N . ARG A 1 102 ? 13.668 11.655 -18.798 1.00 97.62 102 ARG A N 1
ATOM 793 C CA . ARG A 1 102 ? 14.325 11.226 -17.552 1.00 97.62 102 ARG A CA 1
ATOM 794 C C . ARG A 1 102 ? 14.043 12.207 -16.413 1.00 97.62 102 ARG A C 1
ATOM 796 O O . ARG A 1 102 ? 13.737 11.774 -15.309 1.00 97.62 102 ARG A O 1
ATOM 803 N N . LYS A 1 103 ? 14.113 13.516 -16.683 1.00 98.19 103 LYS A N 1
ATOM 804 C CA . LYS A 1 103 ? 13.791 14.552 -15.693 1.00 98.19 103 LYS A CA 1
ATOM 805 C C . LYS A 1 103 ? 12.315 14.510 -15.287 1.00 98.19 103 LYS A C 1
ATOM 807 O O . LYS A 1 103 ? 12.025 14.594 -14.100 1.00 98.19 103 LYS A O 1
ATOM 812 N N . ALA A 1 104 ? 11.403 14.351 -16.247 1.00 98.12 104 ALA A N 1
ATOM 813 C CA . ALA A 1 104 ? 9.972 14.243 -15.969 1.00 98.12 104 ALA A CA 1
ATOM 814 C C . ALA A 1 104 ? 9.638 13.000 -15.128 1.00 98.12 104 ALA A C 1
ATOM 816 O O . ALA A 1 104 ? 8.872 13.103 -14.178 1.00 98.12 104 ALA A O 1
ATOM 817 N N . ARG A 1 105 ? 10.263 11.850 -15.423 1.00 98.38 105 ARG A N 1
ATOM 818 C CA . ARG A 1 105 ? 10.120 10.626 -14.623 1.00 98.38 105 ARG A CA 1
ATOM 819 C C . ARG A 1 105 ? 10.606 10.840 -13.191 1.00 98.38 105 ARG A C 1
ATOM 821 O O . ARG A 1 105 ? 9.855 10.567 -12.273 1.00 98.38 105 ARG A O 1
ATOM 828 N N . ALA A 1 106 ? 11.805 11.392 -13.006 1.00 98.38 106 ALA A N 1
ATOM 829 C CA . ALA A 1 106 ? 12.336 11.644 -11.666 1.00 98.38 106 ALA A CA 1
ATOM 830 C C . ALA A 1 106 ? 11.454 12.608 -10.850 1.00 98.38 106 ALA A C 1
ATOM 832 O O . ALA A 1 106 ? 11.307 12.433 -9.646 1.00 98.38 106 ALA A O 1
ATOM 833 N N . ALA A 1 107 ? 10.858 13.614 -11.500 1.00 98.38 107 ALA A N 1
ATOM 834 C CA . ALA A 1 107 ? 9.914 14.517 -10.846 1.00 98.38 107 ALA A CA 1
ATOM 835 C C . ALA A 1 107 ? 8.611 13.805 -10.444 1.00 98.38 107 ALA A C 1
ATOM 837 O O . ALA A 1 107 ? 8.100 14.058 -9.359 1.00 98.38 107 ALA A O 1
ATOM 838 N N . LEU A 1 108 ? 8.097 12.906 -11.291 1.00 98.56 108 LEU A N 1
ATOM 839 C CA . LEU A 1 108 ? 6.926 12.091 -10.964 1.00 98.56 108 LEU A CA 1
ATOM 840 C C . LEU A 1 108 ? 7.211 11.157 -9.783 1.00 98.56 108 LEU A C 1
ATOM 842 O O . LEU A 1 108 ? 6.448 11.153 -8.826 1.00 98.56 108 LEU A O 1
ATOM 846 N N . ASP A 1 109 ? 8.332 10.437 -9.819 1.00 98.56 109 ASP A N 1
ATOM 847 C CA . ASP A 1 109 ? 8.706 9.494 -8.761 1.00 98.56 109 ASP A CA 1
ATOM 848 C C . ASP A 1 109 ? 8.872 10.214 -7.402 1.00 98.56 109 ASP A C 1
ATOM 850 O O . ASP A 1 109 ? 8.497 9.685 -6.357 1.00 98.56 109 ASP A O 1
ATOM 854 N N . ALA A 1 110 ? 9.392 11.450 -7.406 1.00 98.44 110 ALA A N 1
ATOM 855 C CA . ALA A 1 110 ? 9.503 12.272 -6.200 1.00 98.44 110 ALA A CA 1
ATOM 856 C C . ALA A 1 110 ? 8.131 12.672 -5.630 1.00 98.44 110 ALA A C 1
ATOM 858 O O . ALA A 1 110 ? 7.921 12.557 -4.424 1.00 98.44 110 ALA A O 1
ATOM 859 N N . LEU A 1 111 ? 7.193 13.088 -6.490 1.00 98.69 111 LEU A N 1
ATOM 860 C CA . LEU A 1 111 ? 5.826 13.433 -6.083 1.00 98.69 111 LEU A CA 1
ATOM 861 C C . LEU A 1 111 ? 5.066 12.217 -5.541 1.00 98.69 111 LEU A C 1
ATOM 863 O O . LEU A 1 111 ? 4.360 12.327 -4.543 1.00 98.69 111 LEU A O 1
ATOM 867 N N . GLU A 1 112 ? 5.223 11.050 -6.170 1.00 98.56 112 GLU A N 1
ATOM 868 C CA . GLU A 1 112 ? 4.613 9.805 -5.691 1.00 98.56 112 GLU A CA 1
ATOM 869 C C . GLU A 1 112 ? 5.159 9.405 -4.312 1.00 98.56 112 GLU A C 1
ATOM 871 O O . GLU A 1 112 ? 4.393 8.979 -3.445 1.00 98.56 112 GLU A O 1
ATOM 876 N N . SER A 1 113 ? 6.466 9.584 -4.080 1.00 98.50 113 SER A N 1
ATOM 877 C CA . SER A 1 113 ? 7.079 9.339 -2.770 1.00 98.50 113 SER A CA 1
ATOM 878 C C . SER A 1 113 ? 6.545 10.295 -1.702 1.00 98.50 113 SER A C 1
ATOM 880 O O . SER A 1 113 ? 6.164 9.844 -0.625 1.00 98.50 113 SER A O 1
ATOM 882 N N . GLU A 1 114 ? 6.475 11.594 -2.002 1.00 98.62 114 GLU A N 1
ATOM 883 C CA . GLU A 1 114 ? 5.945 12.607 -1.081 1.00 98.62 114 GLU A CA 1
ATOM 884 C C . GLU A 1 114 ? 4.483 12.313 -0.720 1.00 98.62 114 GLU A C 1
ATOM 886 O O . GLU A 1 114 ? 4.129 12.246 0.458 1.00 98.62 114 GLU A O 1
ATOM 891 N N . GLN A 1 115 ? 3.650 12.004 -1.717 1.00 98.56 115 GLN A N 1
ATOM 892 C CA . GLN A 1 115 ? 2.259 11.614 -1.499 1.00 98.56 115 GLN A CA 1
ATOM 893 C C . GLN A 1 115 ? 2.141 10.356 -0.621 1.00 98.56 115 GLN A C 1
ATOM 895 O O . GLN A 1 115 ? 1.256 10.266 0.238 1.00 98.56 115 GLN A O 1
ATOM 900 N N . ALA A 1 116 ? 3.007 9.360 -0.829 1.00 98.62 116 ALA A N 1
ATOM 901 C CA . ALA A 1 116 ? 3.004 8.136 -0.036 1.00 98.62 116 ALA A CA 1
ATOM 902 C C . ALA A 1 116 ? 3.358 8.403 1.437 1.00 98.62 116 ALA A C 1
ATOM 904 O O . ALA A 1 116 ? 2.709 7.838 2.329 1.00 98.62 116 ALA A O 1
ATOM 905 N N . ASP A 1 117 ? 4.333 9.279 1.687 1.00 98.56 117 ASP A N 1
ATOM 906 C CA . ASP A 1 117 ? 4.757 9.687 3.027 1.00 98.56 117 ASP A CA 1
ATOM 907 C C . ASP A 1 117 ? 3.665 10.491 3.747 1.00 98.56 117 ASP A C 1
ATOM 909 O O . ASP A 1 117 ? 3.324 10.187 4.897 1.00 98.56 117 ASP A O 1
ATOM 913 N N . GLU A 1 118 ? 3.038 11.449 3.060 1.00 98.62 118 GLU A N 1
ATOM 914 C CA . GLU A 1 118 ? 1.899 12.209 3.583 1.00 98.62 118 GLU A CA 1
ATOM 915 C C . GLU A 1 118 ? 0.724 11.292 3.944 1.00 98.62 118 GLU A C 1
ATOM 917 O O . GLU A 1 118 ? 0.180 11.356 5.054 1.00 98.62 118 GLU A O 1
ATOM 922 N N . ALA A 1 119 ? 0.368 10.367 3.049 1.00 98.56 119 ALA A N 1
ATOM 923 C CA . ALA A 1 119 ? -0.692 9.397 3.297 1.00 98.56 119 ALA A CA 1
ATOM 924 C C . ALA A 1 119 ? -0.353 8.470 4.477 1.00 98.56 119 ALA A C 1
ATOM 926 O O . ALA A 1 119 ? -1.229 8.113 5.269 1.00 98.56 119 ALA A O 1
ATOM 927 N N . ALA A 1 120 ? 0.914 8.075 4.631 1.00 98.62 120 ALA A N 1
ATOM 928 C CA . ALA A 1 120 ? 1.356 7.284 5.775 1.00 98.62 120 ALA A CA 1
ATOM 929 C C . ALA A 1 120 ? 1.258 8.071 7.090 1.00 98.62 120 ALA A C 1
ATOM 931 O O . ALA A 1 120 ? 0.8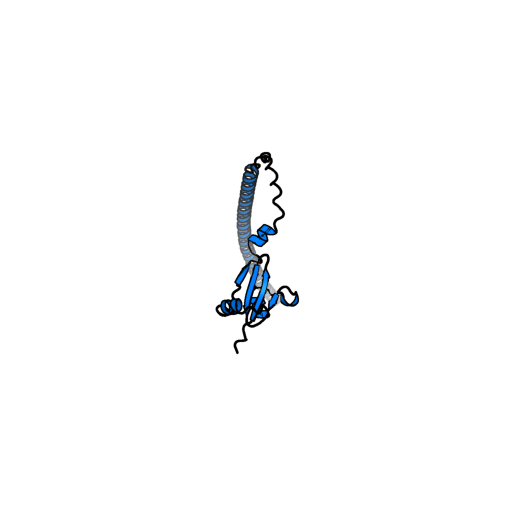29 7.508 8.102 1.00 98.62 120 ALA A O 1
ATOM 932 N N . ALA A 1 121 ? 1.604 9.359 7.085 1.00 98.62 121 ALA A N 1
ATOM 933 C CA . ALA A 1 121 ? 1.467 10.231 8.247 1.00 98.62 121 ALA A CA 1
ATOM 934 C C . ALA A 1 121 ? -0.003 10.412 8.659 1.00 98.62 121 ALA A C 1
ATOM 936 O O . ALA A 1 121 ? -0.321 10.311 9.846 1.00 98.62 121 ALA A O 1
ATOM 937 N N . LEU A 1 122 ? -0.909 10.605 7.695 1.00 98.75 122 LEU A N 1
ATOM 938 C CA . LEU A 1 122 ? -2.349 10.689 7.957 1.00 98.75 122 LEU A CA 1
ATOM 939 C C . LEU A 1 122 ? -2.896 9.389 8.550 1.00 98.75 122 LEU A C 1
ATOM 941 O O . LEU A 1 122 ? -3.523 9.430 9.606 1.00 98.75 122 LEU A O 1
ATOM 945 N N . ARG A 1 123 ? -2.558 8.229 7.971 1.00 98.75 123 ARG A N 1
ATOM 946 C CA . ARG A 1 123 ? -2.971 6.921 8.515 1.00 98.75 123 ARG A CA 1
ATOM 947 C C . ARG A 1 123 ? -2.523 6.714 9.963 1.00 98.75 123 ARG A C 1
ATOM 949 O O . ARG A 1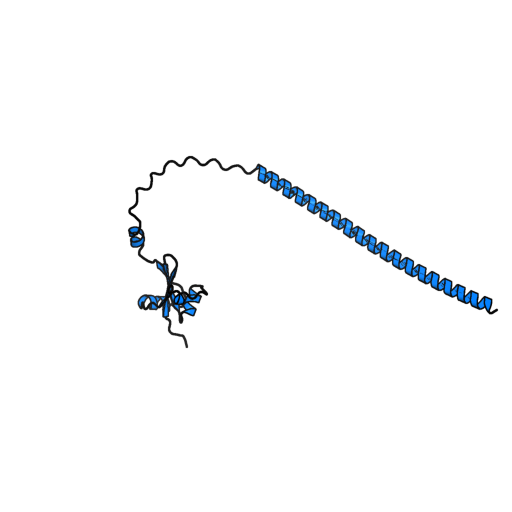 123 ? -3.249 6.117 10.755 1.00 98.75 123 ARG A O 1
ATOM 956 N N . ARG A 1 124 ? -1.330 7.195 10.337 1.00 98.69 124 ARG A N 1
ATOM 957 C CA . ARG A 1 124 ? -0.846 7.122 11.729 1.00 98.69 124 ARG A CA 1
ATOM 958 C C . ARG A 1 124 ? -1.711 7.961 12.669 1.00 98.69 124 ARG A C 1
ATOM 960 O O . ARG A 1 124 ? -2.097 7.449 13.719 1.00 98.69 124 ARG A O 1
ATOM 967 N N . LYS A 1 125 ? -2.051 9.192 12.271 1.00 98.62 125 LYS A 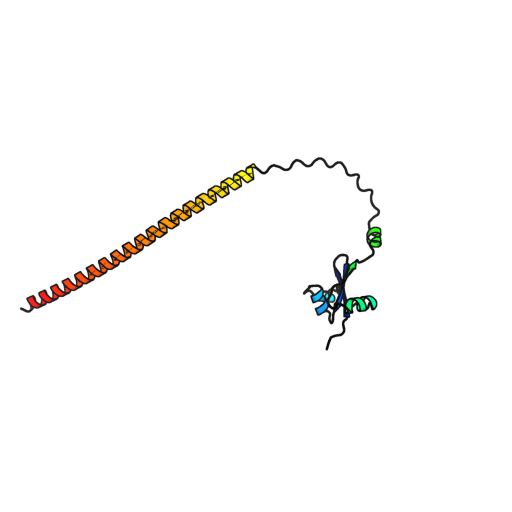N 1
ATOM 968 C CA . LYS A 1 125 ? -2.940 10.085 13.035 1.00 98.62 125 LYS A CA 1
ATOM 969 C C . LYS A 1 125 ? -4.344 9.501 13.171 1.00 98.62 125 LYS A C 1
ATOM 971 O O . LYS A 1 125 ? -4.891 9.467 14.265 1.00 98.62 125 LYS A O 1
ATOM 976 N N . GLU A 1 126 ? -4.906 8.971 12.088 1.00 98.75 126 GLU A N 1
ATOM 977 C CA . GLU A 1 126 ? -6.211 8.300 12.110 1.00 98.75 126 GLU A CA 1
ATOM 978 C C . GLU A 1 126 ? -6.212 7.095 13.054 1.00 98.75 126 GLU A C 1
ATOM 980 O O . GLU A 1 126 ? -7.150 6.908 13.826 1.00 98.75 126 GLU A O 1
ATOM 985 N N . ALA A 1 127 ? -5.145 6.292 13.039 1.00 98.62 127 ALA A N 1
ATOM 986 C CA . ALA A 1 127 ? -5.020 5.149 13.934 1.00 98.62 127 ALA A CA 1
ATOM 987 C C . ALA A 1 127 ? -4.910 5.571 15.408 1.00 98.62 127 ALA A C 1
ATOM 989 O O . ALA A 1 127 ? -5.409 4.862 16.280 1.00 98.62 127 ALA A O 1
ATOM 990 N N . GLU A 1 128 ? -4.250 6.691 15.698 1.00 98.69 128 GLU A N 1
ATOM 991 C CA . GLU A 1 128 ? -4.171 7.268 17.042 1.00 98.69 128 GLU A CA 1
ATOM 992 C C . GLU A 1 128 ? -5.529 7.772 17.522 1.00 98.69 128 GLU A C 1
ATOM 994 O O . GLU A 1 128 ? -6.015 7.296 18.546 1.00 98.69 128 GLU A O 1
ATOM 999 N N . LEU A 1 129 ? -6.206 8.588 16.714 1.00 98.75 129 LEU A N 1
ATOM 1000 C CA . LEU A 1 129 ? -7.561 9.059 17.001 1.00 98.75 129 LEU A CA 1
ATOM 1001 C C . LEU A 1 129 ? -8.549 7.898 17.172 1.00 98.75 129 LEU A C 1
ATOM 1003 O O . LEU A 1 129 ? -9.404 7.924 18.053 1.00 98.75 129 LEU A O 1
ATOM 1007 N N . ALA A 1 130 ? -8.422 6.836 16.374 1.00 98.69 130 ALA A N 1
ATOM 1008 C CA . ALA A 1 130 ? -9.248 5.643 16.523 1.00 98.69 130 ALA A CA 1
ATOM 1009 C C . ALA A 1 130 ? -8.989 4.914 17.853 1.00 98.69 130 ALA A C 1
ATOM 1011 O O . ALA A 1 130 ? -9.926 4.367 18.437 1.00 98.69 130 ALA A O 1
ATOM 1012 N N . ARG A 1 131 ? -7.742 4.891 18.348 1.00 98.75 131 ARG A N 1
ATOM 1013 C CA . ARG A 1 131 ? -7.420 4.328 19.671 1.00 98.75 131 ARG A CA 1
ATOM 1014 C C . ARG A 1 131 ? -7.994 5.192 20.786 1.00 98.75 131 ARG A C 1
ATOM 1016 O O . ARG A 1 131 ? -8.659 4.647 21.661 1.00 98.75 131 ARG A O 1
ATOM 1023 N N . GLU A 1 132 ? -7.790 6.504 20.728 1.00 98.50 132 GLU A N 1
ATOM 1024 C CA . GLU A 1 132 ? -8.341 7.449 21.706 1.00 98.50 132 GLU A CA 1
ATOM 1025 C C . GLU A 1 132 ? -9.862 7.349 21.780 1.00 98.50 132 GLU A C 1
ATOM 1027 O O . GLU A 1 132 ? -10.423 7.190 22.864 1.00 98.50 132 GLU A O 1
ATOM 1032 N N . ARG A 1 133 ? -10.529 7.331 20.620 1.00 98.69 133 ARG A N 1
ATOM 1033 C CA . ARG A 1 133 ? -11.978 7.163 20.532 1.00 98.69 133 ARG A CA 1
ATOM 1034 C C . ARG A 1 133 ? -12.437 5.864 21.186 1.00 98.69 133 ARG A C 1
ATOM 1036 O O . ARG A 1 133 ? -13.380 5.895 21.964 1.00 98.69 133 ARG A O 1
ATOM 1043 N N . ARG A 1 134 ? -11.762 4.739 20.926 1.00 98.69 134 ARG A N 1
ATOM 1044 C CA . ARG A 1 134 ? -12.105 3.448 21.552 1.00 98.69 134 ARG A CA 1
ATOM 1045 C C . ARG A 1 134 ? -11.960 3.489 23.069 1.00 98.69 134 ARG A C 1
ATOM 1047 O O . ARG A 1 134 ? -12.822 2.964 23.763 1.00 98.69 134 ARG A O 1
ATOM 1054 N N . VAL A 1 135 ? -10.884 4.089 23.579 1.00 98.75 135 VAL A N 1
ATOM 1055 C CA . VAL A 1 135 ? -10.659 4.216 25.027 1.00 98.75 135 VAL A CA 1
ATOM 1056 C C . VAL A 1 135 ? -11.746 5.082 25.660 1.00 98.75 135 VAL A C 1
ATOM 1058 O O . VAL A 1 135 ? -12.339 4.679 26.659 1.00 98.75 135 VAL A O 1
ATOM 1061 N N . MET A 1 136 ? -12.046 6.230 25.051 1.00 98.69 136 MET A N 1
ATOM 1062 C CA . MET A 1 136 ? -13.106 7.135 25.491 1.00 98.69 136 MET A CA 1
ATOM 1063 C C . MET A 1 136 ? -14.471 6.434 25.486 1.00 98.69 136 MET A C 1
ATOM 1065 O O . MET A 1 136 ? -15.139 6.396 26.516 1.00 98.69 136 MET A O 1
ATOM 1069 N N . GLU A 1 137 ? -14.857 5.793 24.381 1.00 98.56 137 GLU A N 1
ATOM 1070 C CA . GLU A 1 137 ? -16.136 5.079 24.265 1.00 98.56 137 GLU A CA 1
ATOM 1071 C C . GLU A 1 137 ? -16.262 3.960 25.304 1.00 98.56 137 GLU A C 1
ATOM 1073 O O . GLU A 1 137 ? -17.301 3.835 25.950 1.00 98.56 137 GLU A O 1
ATOM 1078 N N . GLN A 1 138 ? -15.202 3.180 25.533 1.00 98.69 138 GLN A N 1
ATOM 1079 C CA . GLN A 1 138 ? -15.202 2.143 26.569 1.00 98.69 138 GLN A CA 1
ATOM 1080 C C . GLN A 1 138 ? -15.363 2.725 27.975 1.00 98.69 138 GLN A C 1
ATOM 1082 O O . GLN A 1 138 ? -16.085 2.148 28.789 1.00 98.69 138 GLN A O 1
ATOM 1087 N N . ALA A 1 139 ? -14.711 3.853 28.268 1.00 98.62 139 ALA A N 1
ATOM 1088 C CA . ALA A 1 139 ? -14.865 4.533 29.548 1.00 98.62 139 ALA A CA 1
ATOM 1089 C C . ALA A 1 139 ? -16.303 5.035 29.745 1.00 98.62 139 ALA A C 1
ATOM 1091 O O . ALA A 1 139 ? -16.872 4.825 30.813 1.00 98.62 139 ALA A O 1
ATOM 1092 N N . HIS A 1 140 ? -16.920 5.616 28.711 1.00 98.56 140 HIS A N 1
ATOM 1093 C CA . HIS A 1 140 ? -18.315 6.056 28.777 1.00 98.56 140 HIS A CA 1
ATOM 1094 C C . HIS A 1 140 ? -19.291 4.899 28.953 1.00 98.56 140 HIS A C 1
ATOM 1096 O O . HIS A 1 140 ? -20.192 5.003 29.778 1.00 98.56 140 HIS A O 1
ATOM 1102 N N . VAL A 1 141 ? -19.112 3.794 28.223 1.00 98.69 141 VAL A N 1
ATOM 1103 C CA . VAL A 1 141 ? -19.966 2.608 28.381 1.00 98.69 141 VAL A CA 1
ATOM 1104 C C . VAL A 1 141 ? -19.899 2.088 29.815 1.00 98.69 141 VAL A C 1
ATOM 1106 O O . VAL A 1 141 ? -20.939 1.838 30.412 1.00 98.69 141 VAL A O 1
ATOM 1109 N N . ARG A 1 142 ? -18.696 1.987 30.394 1.00 98.62 142 ARG A N 1
ATOM 1110 C CA . ARG A 1 142 ? -18.526 1.567 31.794 1.00 98.62 142 ARG A CA 1
ATOM 1111 C C . ARG A 1 142 ? -19.174 2.542 32.770 1.00 98.62 142 ARG A C 1
ATOM 1113 O O . ARG A 1 142 ? -19.903 2.110 33.647 1.00 98.62 142 ARG A O 1
ATOM 1120 N N . ALA A 1 143 ? -18.957 3.843 32.585 1.00 98.62 143 ALA A N 1
ATOM 1121 C CA . ALA A 1 143 ? -19.542 4.861 33.451 1.00 98.62 143 ALA A CA 1
ATOM 1122 C C . ALA A 1 143 ? -21.080 4.860 33.401 1.00 98.62 143 ALA A C 1
ATOM 1124 O O . ALA A 1 143 ? -21.723 5.051 34.429 1.00 98.62 143 ALA A O 1
ATOM 1125 N N . LEU A 1 144 ? -21.672 4.635 32.222 1.00 98.69 144 LEU A N 1
ATOM 1126 C CA . LEU A 1 144 ? -23.122 4.506 32.077 1.00 98.69 144 LEU A CA 1
ATOM 1127 C C . LEU A 1 144 ? -23.649 3.246 32.763 1.00 98.69 144 LEU A C 1
ATOM 1129 O O . LEU A 1 144 ? -24.637 3.336 33.479 1.00 98.69 144 LEU A O 1
ATOM 1133 N N . ASP A 1 145 ? -22.982 2.109 32.579 1.00 98.75 145 ASP A N 1
ATOM 1134 C CA . ASP A 1 145 ? -23.335 0.834 33.212 1.00 98.75 145 ASP A CA 1
ATOM 1135 C C . ASP A 1 145 ? -23.245 0.922 34.750 1.00 98.75 145 ASP A C 1
ATOM 1137 O O . ASP A 1 145 ? -24.154 0.501 35.462 1.00 98.75 145 ASP A O 1
ATOM 1141 N N . ASP A 1 146 ? -22.200 1.567 35.277 1.00 98.69 146 ASP A N 1
ATOM 1142 C CA . ASP A 1 146 ? -22.060 1.839 36.712 1.00 98.69 146 ASP A CA 1
ATOM 1143 C C . ASP A 1 146 ? -23.174 2.759 37.234 1.00 98.69 146 ASP A C 1
ATOM 1145 O O . ASP A 1 146 ? -23.796 2.463 38.255 1.00 98.69 146 ASP A O 1
ATOM 1149 N N . ALA A 1 147 ? -23.470 3.850 36.521 1.00 98.62 147 ALA A N 1
ATOM 1150 C CA . ALA A 1 147 ? -24.537 4.773 36.903 1.00 98.62 147 ALA A CA 1
ATOM 1151 C C . ALA A 1 147 ? -25.929 4.118 36.837 1.00 98.62 147 ALA A C 1
ATOM 1153 O O . ALA A 1 147 ? -26.778 4.392 37.684 1.00 98.62 147 ALA A O 1
ATOM 1154 N N . GLN A 1 148 ? -26.164 3.242 35.856 1.00 98.56 148 GLN A N 1
ATOM 1155 C CA . GLN A 1 148 ? -27.399 2.467 35.734 1.00 98.56 148 GLN A CA 1
ATOM 1156 C C . GLN A 1 148 ? -27.566 1.509 36.912 1.00 98.56 148 GLN A C 1
ATOM 1158 O O . GLN A 1 148 ? -28.615 1.534 37.551 1.00 98.56 148 GLN A O 1
ATOM 1163 N N . ARG A 1 149 ? -26.522 0.749 37.268 1.00 98.69 149 ARG A N 1
ATOM 1164 C CA . ARG A 1 149 ? -26.548 -0.123 38.453 1.00 98.69 149 ARG A CA 1
ATOM 1165 C C . ARG A 1 149 ? -26.869 0.644 39.731 1.00 98.69 149 ARG A C 1
ATOM 1167 O O . ARG A 1 149 ? -27.725 0.222 40.499 1.00 98.69 149 ARG A O 1
ATOM 1174 N N . GLN A 1 150 ? -26.223 1.790 39.943 1.00 98.56 150 GLN A N 1
ATOM 1175 C CA . GLN A 1 150 ? -26.492 2.625 41.117 1.00 98.56 150 GLN A CA 1
ATOM 1176 C C . GLN A 1 150 ? -27.934 3.136 41.146 1.00 98.56 150 GLN A C 1
ATOM 1178 O O . GLN A 1 150 ? -28.559 3.164 42.205 1.00 98.56 150 GLN A O 1
ATOM 1183 N N . LEU A 1 151 ? -28.477 3.537 39.993 1.00 98.69 151 LEU A N 1
ATOM 1184 C CA . LEU A 1 151 ? -29.870 3.956 39.897 1.00 98.69 151 LEU A CA 1
ATOM 1185 C C . LEU A 1 151 ? -30.822 2.807 40.251 1.00 98.69 151 LEU A C 1
ATOM 1187 O O . LEU A 1 151 ? -31.748 3.023 41.027 1.00 98.69 151 LEU A O 1
ATOM 1191 N N . GLU A 1 152 ? -30.584 1.607 39.720 1.00 98.62 152 GLU A N 1
ATOM 1192 C CA . GLU A 1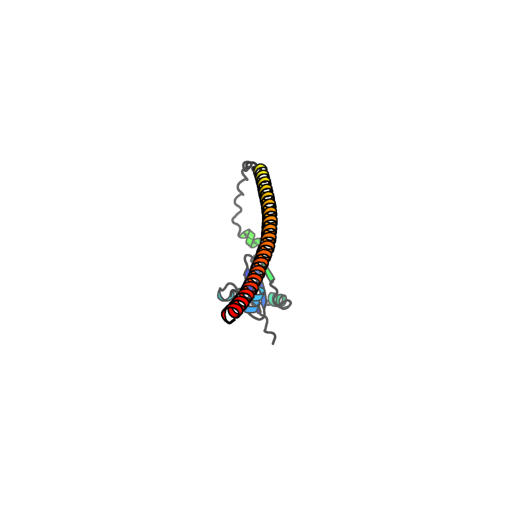 152 ? -31.389 0.414 40.007 1.00 98.62 152 GLU A CA 1
ATOM 1193 C C . GLU A 1 152 ? -31.343 0.036 41.495 1.00 98.62 152 GLU A C 1
ATOM 1195 O O . GLU A 1 152 ? -32.379 -0.259 42.091 1.00 98.62 152 GLU A O 1
ATOM 1200 N N . GLU A 1 153 ? -30.167 0.099 42.127 1.00 98.62 153 GLU A N 1
ATOM 1201 C CA . GLU A 1 153 ? -30.006 -0.143 43.566 1.00 98.62 153 GLU A CA 1
ATOM 1202 C C . GLU A 1 153 ? -30.797 0.868 44.404 1.00 98.62 153 GLU A C 1
ATOM 12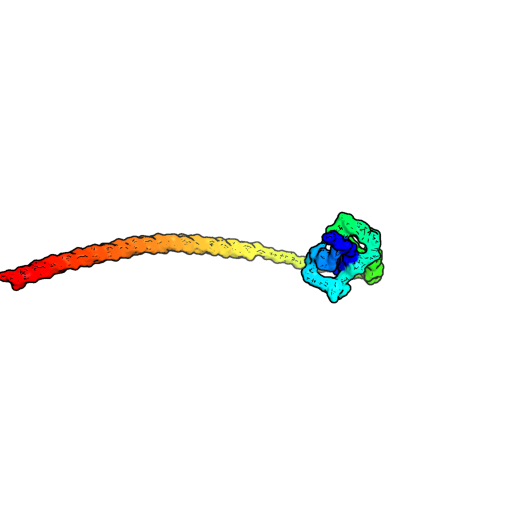04 O O . GLU A 1 153 ? -31.558 0.479 45.295 1.00 98.62 153 GLU A O 1
ATOM 1209 N N . LEU A 1 154 ? -30.670 2.161 44.088 1.00 98.62 154 LEU A N 1
ATOM 1210 C CA . LEU A 1 154 ? -31.391 3.232 44.779 1.00 98.62 154 LEU A CA 1
ATOM 1211 C C . LEU A 1 154 ? -32.906 3.133 44.570 1.00 98.62 154 LEU A C 1
ATOM 1213 O O . LEU A 1 154 ? -33.671 3.361 45.508 1.00 98.62 154 LEU A O 1
ATOM 1217 N N . GLN A 1 155 ? -33.353 2.763 43.369 1.00 98.38 155 GLN A N 1
ATOM 1218 C CA . GLN A 1 155 ? -34.766 2.501 43.086 1.00 98.38 155 GLN A CA 1
ATOM 1219 C C . GLN A 1 155 ? -35.277 1.316 43.907 1.00 98.38 155 GLN A C 1
ATOM 1221 O O . GLN A 1 155 ? -36.301 1.431 44.574 1.00 98.38 155 GLN A O 1
ATOM 1226 N N . ALA A 1 156 ? -34.527 0.214 43.965 1.00 98.50 156 ALA A N 1
ATOM 1227 C CA . ALA A 1 156 ? -34.899 -0.947 44.767 1.00 98.50 156 ALA A CA 1
ATOM 1228 C C . ALA A 1 156 ? -34.923 -0.647 46.278 1.00 98.50 156 ALA A C 1
ATOM 1230 O O . ALA A 1 156 ? -35.701 -1.239 47.031 1.00 98.50 156 ALA A O 1
ATOM 1231 N N . GLU A 1 157 ? -34.059 0.239 46.773 1.00 98.44 157 GLU A N 1
ATOM 1232 C CA . GLU A 1 157 ? -34.128 0.742 48.150 1.00 98.44 157 GLU A CA 1
ATOM 1233 C C . GLU A 1 157 ? -35.365 1.604 48.393 1.00 98.44 157 GLU A C 1
ATOM 1235 O O . GLU A 1 157 ? -36.075 1.379 49.379 1.00 98.44 157 GLU A O 1
ATOM 1240 N N . TYR A 1 158 ? -35.648 2.538 47.485 1.00 97.94 158 TYR A N 1
ATOM 1241 C CA . TYR A 1 158 ? -36.831 3.390 47.541 1.00 97.94 158 TYR A CA 1
ATOM 1242 C C . TYR A 1 158 ? -38.122 2.564 47.544 1.00 97.94 158 TYR A C 1
ATOM 1244 O O . TYR A 1 158 ? -38.955 2.740 48.432 1.00 97.94 158 TYR A O 1
ATOM 1252 N N . ASP A 1 159 ? -38.251 1.600 46.633 1.00 98.31 159 ASP A N 1
ATOM 1253 C CA . ASP A 1 159 ? -39.431 0.740 46.519 1.00 98.31 159 ASP A CA 1
ATOM 1254 C C . ASP A 1 159 ? -39.639 -0.106 47.784 1.00 98.31 159 ASP A C 1
ATOM 1256 O O . ASP A 1 159 ? -40.759 -0.231 48.285 1.00 98.31 159 ASP A O 1
ATOM 1260 N N . ARG A 1 160 ? -38.555 -0.638 48.370 1.00 98.19 160 ARG A N 1
ATOM 1261 C CA . ARG A 1 160 ? -38.614 -1.362 49.653 1.00 98.19 160 ARG A CA 1
ATOM 1262 C C . ARG A 1 160 ? -39.054 -0.463 50.807 1.00 98.19 160 ARG A C 1
ATOM 1264 O O . ARG A 1 160 ? -39.777 -0.926 51.690 1.00 98.19 160 ARG A O 1
ATOM 1271 N N . ALA A 1 161 ? -38.601 0.789 50.842 1.00 97.62 161 ALA A N 1
ATOM 1272 C CA . ALA A 1 161 ? -39.023 1.752 51.855 1.00 97.62 161 ALA A CA 1
ATOM 1273 C C . ALA A 1 161 ? -40.499 2.142 51.678 1.00 97.62 161 ALA A C 1
ATOM 1275 O O . ALA A 1 161 ? -41.238 2.198 52.660 1.00 97.62 161 ALA A O 1
ATOM 1276 N N . LEU A 1 162 ? -40.934 2.340 50.432 1.00 97.81 162 LEU A N 1
ATOM 1277 C CA . LEU A 1 162 ? -42.312 2.671 50.089 1.00 97.81 162 LEU A CA 1
ATOM 1278 C C . LEU A 1 162 ? -43.278 1.536 50.457 1.00 97.81 162 LEU A C 1
ATOM 1280 O O . LEU A 1 162 ? -44.314 1.799 51.063 1.00 97.81 162 LEU A O 1
ATOM 1284 N N . ALA A 1 163 ? -42.919 0.279 50.176 1.00 97.50 163 ALA A N 1
ATOM 1285 C CA . ALA A 1 163 ? -43.710 -0.887 50.577 1.00 97.50 163 ALA A CA 1
ATOM 1286 C C . ALA A 1 163 ? -43.889 -0.959 52.104 1.00 97.50 163 ALA A C 1
ATOM 1288 O O . ALA A 1 163 ? -45.006 -1.079 52.594 1.00 97.50 163 ALA A O 1
ATOM 1289 N N . LYS A 1 164 ? -42.802 -0.773 52.868 1.00 97.25 164 LYS A N 1
ATOM 1290 C CA . LYS A 1 164 ? -42.863 -0.734 54.340 1.00 97.25 164 LYS A CA 1
ATOM 1291 C C . LYS A 1 164 ? -43.749 0.388 54.876 1.00 97.25 164 LYS A C 1
ATOM 1293 O O . LYS A 1 164 ? -44.361 0.207 55.919 1.00 97.25 164 LYS A O 1
ATOM 1298 N N . TRP A 1 165 ? -43.769 1.544 54.212 1.00 95.44 165 TRP A N 1
ATOM 1299 C CA . TRP A 1 165 ? -44.635 2.658 54.594 1.00 95.44 165 TRP A CA 1
ATOM 1300 C C . TRP A 1 165 ? -46.110 2.370 54.296 1.00 95.44 165 TRP A C 1
ATOM 1302 O O . TRP A 1 165 ? -46.961 2.738 55.094 1.00 95.44 165 TRP A O 1
ATOM 1312 N N . HIS A 1 166 ? -46.410 1.698 53.182 1.00 92.75 166 HIS A N 1
ATOM 1313 C CA . HIS A 1 166 ? -47.778 1.300 52.838 1.00 92.75 166 HIS A CA 1
ATOM 1314 C C . HIS A 1 166 ? -48.361 0.227 53.770 1.00 92.75 166 HIS A C 1
ATOM 1316 O O . HIS A 1 166 ? -49.574 0.210 53.969 1.00 92.75 166 HIS A O 1
ATOM 1322 N N . ASP A 1 167 ? -47.516 -0.648 54.319 1.00 90.06 167 ASP A N 1
ATOM 1323 C CA . ASP A 1 167 ? -47.920 -1.743 55.212 1.00 90.06 167 ASP A CA 1
ATOM 1324 C C . ASP A 1 167 ? -47.993 -1.346 56.708 1.00 90.06 167 ASP A C 1
ATOM 1326 O O . ASP A 1 167 ? -48.378 -2.177 57.536 1.00 90.06 167 ASP A O 1
ATOM 1330 N N . ALA A 1 168 ? -47.597 -0.117 57.068 1.00 76.69 168 ALA A N 1
ATOM 1331 C CA . ALA A 1 168 ? -47.564 0.409 58.441 1.00 76.69 168 ALA A CA 1
ATOM 1332 C C . ALA A 1 168 ? -48.806 1.248 58.784 1.00 76.69 168 ALA A C 1
ATOM 1334 O O . ALA A 1 168 ? -49.279 1.128 59.940 1.00 76.69 168 ALA A O 1
#

Foldseek 3Di:
DQAQWFWKWFDDPQKIKIATESDQVLQCVLVVHPDRCVVVVRMDTDDDPVVNVVRVVPHSHIDIDGDDDPVVVVVPDDDPDPPPPPDPPDDDPDDDDCVVVVVVVVVVVVVVVVVVVVVVVVVVVVVVVVVVVVVVVVVVVVVVVVVVVVVVVVVVVVVVVVVVVVVD

Organism: NCBI:txid173676

Sequence (168 aa):
MPRALKLFRTAIGFHDAYVAAPSRKAALDAWGTDKDLFARGVAEQVDDRDLFKRLAETPGEVFRRARGSAKDHLDALPPEEPAPKKQPRAPKPPRPKNDAVRKARAALDALESEQADEAAALRRKEAELARERRVMEQAHVRALDDAQRQLEELQAEYDRALAKWHDA

pLDDT: mean 88.03, std 11.37, range [46.5, 98.75]

Radius of gyration: 45.28 Å; chains: 1; bounding box: 82×72×115 Å

Secondary structure (DSSP, 8-state):
-PPPPEEEEEEETTEEEEEEESSHHHHHHHHT--S-TTTTTSEEE---HHHHHHHHSSTT--EEEESS-HHHHHHTS-----------PPPPPPPPP-HHHHHHHHHHHHHHHHHHHHHHHHHHHHHHHHHHHHHHHHHHHHHHHHHHHHHHHHHHHHHHHHHHHHT-